Protein AF-W4P6Q1-F1 (afdb_monomer_lite)

Structure (mmCIF, N/CA/C/O backbone):
data_AF-W4P6Q1-F1
#
_entry.id   AF-W4P6Q1-F1
#
loop_
_atom_site.group_PDB
_atom_site.id
_atom_site.type_symbol
_atom_site.label_atom_id
_atom_site.label_alt_id
_atom_site.label_comp_id
_atom_site.label_asym_id
_atom_site.label_entity_id
_atom_site.label_seq_id
_atom_site.pdbx_PDB_ins_code
_atom_site.Cartn_x
_atom_site.Cartn_y
_atom_site.Cartn_z
_atom_site.occupancy
_atom_site.B_iso_or_equiv
_atom_site.auth_seq_id
_atom_site.auth_comp_id
_atom_site.auth_asym_id
_atom_site.auth_atom_id
_atom_site.pdbx_PDB_model_num
ATOM 1 N N . MET A 1 1 ? 26.078 4.225 -35.810 1.00 62.50 1 MET A N 1
ATOM 2 C CA . MET A 1 1 ? 25.186 5.345 -36.166 1.00 62.50 1 MET A CA 1
ATOM 3 C C . MET A 1 1 ? 25.881 6.693 -35.989 1.00 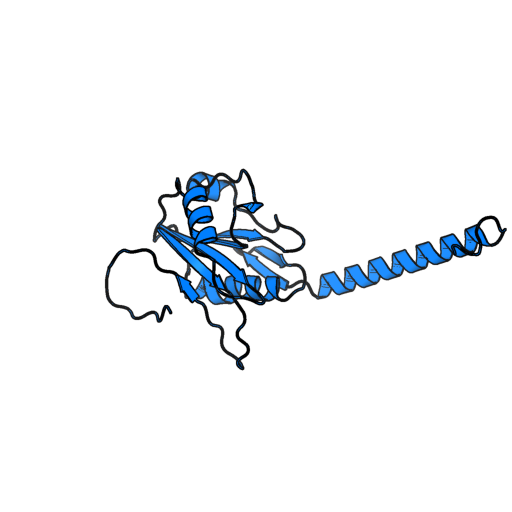62.50 1 MET A C 1
ATOM 5 O O . MET A 1 1 ? 26.167 7.308 -36.997 1.00 62.50 1 MET A O 1
ATOM 9 N N . ILE A 1 2 ? 26.254 7.121 -34.775 1.00 71.25 2 ILE A N 1
ATOM 10 C CA . ILE A 1 2 ? 26.843 8.463 -34.535 1.00 71.25 2 ILE A CA 1
ATOM 11 C C . ILE A 1 2 ? 28.090 8.748 -35.404 1.00 71.25 2 ILE A C 1
ATOM 13 O O . ILE A 1 2 ? 28.244 9.842 -35.928 1.00 71.25 2 ILE A O 1
ATOM 17 N N . LYS A 1 3 ? 28.931 7.736 -35.660 1.00 78.31 3 LYS A N 1
ATOM 18 C CA . LYS A 1 3 ? 30.126 7.850 -36.523 1.00 78.31 3 LYS A CA 1
ATOM 19 C C . LYS A 1 3 ? 29.845 8.045 -38.024 1.00 78.31 3 LYS A C 1
ATOM 21 O O . LYS A 1 3 ? 30.775 8.321 -38.766 1.00 78.31 3 LYS A O 1
ATOM 26 N N . SER A 1 4 ? 28.608 7.853 -38.485 1.00 74.88 4 SER A N 1
ATOM 27 C CA . SER A 1 4 ? 28.209 8.047 -39.889 1.00 74.88 4 SER A CA 1
ATOM 28 C C . SER A 1 4 ? 27.412 9.336 -40.092 1.00 74.88 4 SER A C 1
ATOM 30 O O . SER A 1 4 ? 26.687 9.452 -41.072 1.00 74.88 4 SER A O 1
ATOM 32 N N . TYR A 1 5 ? 27.472 10.271 -39.140 1.00 64.69 5 TYR A N 1
ATOM 33 C CA . TYR A 1 5 ? 26.787 11.556 -39.243 1.00 64.69 5 TYR A CA 1
ATOM 34 C C . TYR A 1 5 ? 27.304 12.348 -40.450 1.00 64.69 5 TYR A C 1
ATOM 36 O O . TYR A 1 5 ? 28.508 12.399 -40.691 1.00 64.69 5 TYR A O 1
ATOM 44 N N . ASN A 1 6 ? 26.383 12.942 -41.212 1.00 69.94 6 ASN A N 1
ATOM 45 C CA . ASN A 1 6 ? 26.655 13.703 -42.437 1.00 69.94 6 ASN A CA 1
ATOM 46 C C . ASN A 1 6 ? 27.258 12.903 -43.617 1.00 69.94 6 ASN A C 1
ATOM 48 O O . ASN A 1 6 ? 27.812 13.490 -44.543 1.00 69.94 6 ASN A O 1
ATOM 52 N N . THR A 1 7 ? 27.138 11.569 -43.618 1.00 84.88 7 THR A N 1
ATOM 53 C CA . THR A 1 7 ? 27.463 10.730 -44.786 1.00 84.88 7 THR A CA 1
ATOM 54 C C . THR A 1 7 ? 26.194 10.188 -45.447 1.00 84.88 7 THR A C 1
ATOM 56 O O . THR A 1 7 ? 25.138 10.107 -44.817 1.00 84.88 7 THR A O 1
ATOM 59 N N . GLY A 1 8 ? 26.287 9.754 -46.710 1.00 81.94 8 GLY A N 1
ATOM 60 C CA . GLY A 1 8 ? 25.160 9.130 -47.424 1.00 81.94 8 GLY A CA 1
ATOM 61 C C . GLY A 1 8 ? 24.612 7.865 -46.743 1.00 81.94 8 GLY A C 1
ATOM 62 O O . GLY A 1 8 ? 23.455 7.504 -46.937 1.00 81.94 8 GLY A O 1
ATOM 63 N N . GLU A 1 9 ? 25.408 7.227 -45.879 1.00 82.50 9 GLU A N 1
ATOM 64 C CA . GLU A 1 9 ? 25.013 6.045 -45.105 1.00 82.50 9 GLU A CA 1
ATOM 65 C C . GLU A 1 9 ? 24.250 6.373 -43.811 1.00 82.50 9 GLU A C 1
ATOM 67 O O . GLU A 1 9 ? 23.732 5.463 -43.154 1.00 82.50 9 GLU A O 1
ATOM 72 N N . TRP A 1 10 ? 24.184 7.652 -43.416 1.00 79.62 10 TRP A N 1
ATOM 73 C CA . TRP A 1 10 ? 23.534 8.097 -42.181 1.00 79.62 10 TRP A CA 1
ATOM 74 C C . TRP A 1 10 ? 22.091 7.609 -42.091 1.00 79.62 10 TRP A C 1
ATOM 76 O O . TRP A 1 10 ? 21.704 6.991 -41.099 1.00 79.62 10 TRP A O 1
ATOM 86 N N . LYS A 1 11 ? 21.309 7.850 -43.149 1.00 80.38 11 LYS A N 1
ATOM 87 C CA . LYS A 1 11 ? 19.870 7.569 -43.179 1.00 80.38 11 LYS A CA 1
ATOM 88 C C . LYS A 1 11 ? 19.589 6.079 -42.982 1.00 80.38 11 LYS A C 1
ATOM 90 O O . LYS A 1 11 ? 18.776 5.716 -42.137 1.00 80.38 11 LYS A O 1
ATOM 95 N N . THR A 1 12 ? 20.333 5.221 -43.677 1.00 84.94 12 THR A N 1
ATOM 96 C CA . THR A 1 12 ? 20.211 3.762 -43.564 1.00 84.94 12 THR A CA 1
ATOM 97 C C . THR A 1 12 ?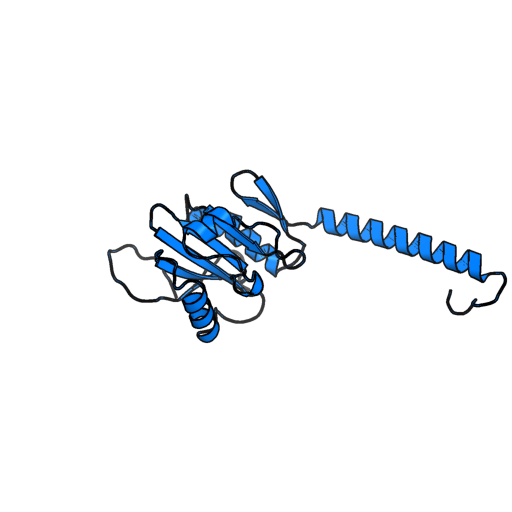 20.626 3.266 -42.177 1.00 84.94 12 THR A C 1
ATOM 99 O O . THR A 1 12 ? 19.903 2.490 -41.559 1.00 84.94 12 THR A O 1
ATOM 102 N N . LYS A 1 13 ? 21.750 3.751 -41.628 1.00 82.69 13 LYS A N 1
ATOM 103 C CA . LYS A 1 13 ? 22.226 3.351 -40.289 1.00 82.69 13 LYS A CA 1
ATOM 104 C C . LYS A 1 13 ? 21.324 3.855 -39.156 1.00 82.69 13 LYS A C 1
ATOM 106 O O . LYS A 1 13 ? 21.207 3.168 -38.143 1.00 82.69 13 LYS A O 1
ATOM 111 N N . ALA A 1 14 ? 20.699 5.021 -39.310 1.00 79.19 14 ALA A N 1
ATOM 112 C CA . ALA A 1 14 ? 19.717 5.550 -38.365 1.00 79.19 14 ALA A CA 1
ATOM 113 C C . ALA A 1 14 ? 18.414 4.739 -38.395 1.00 79.19 14 ALA A C 1
ATOM 115 O O . ALA A 1 14 ? 17.903 4.361 -37.344 1.00 79.19 14 ALA A O 1
ATOM 116 N N . GLN A 1 15 ? 17.922 4.394 -39.588 1.00 83.19 15 GLN A N 1
ATOM 117 C CA . GLN A 1 15 ? 16.704 3.601 -39.742 1.00 83.19 15 GLN A CA 1
ATOM 118 C C . GLN A 1 15 ? 16.878 2.167 -39.223 1.00 83.19 15 GLN A C 1
ATOM 120 O O . GLN A 1 15 ? 16.031 1.681 -38.477 1.00 83.19 15 GLN A O 1
ATOM 125 N N . SER A 1 16 ? 18.008 1.515 -39.516 1.00 83.69 16 SER A N 1
ATOM 126 C CA . SER A 1 16 ? 18.323 0.193 -38.957 1.00 83.69 16 SER A CA 1
ATOM 127 C C . SER A 1 16 ? 18.447 0.213 -37.433 1.00 83.69 16 SER A C 1
ATOM 129 O O . SER A 1 16 ? 18.016 -0.732 -36.779 1.00 83.69 16 SER A O 1
ATOM 131 N N . PHE A 1 17 ? 18.998 1.285 -36.855 1.00 82.19 17 PHE A N 1
ATOM 132 C CA . PHE A 1 17 ? 19.052 1.439 -35.402 1.00 82.19 17 PHE A CA 1
ATOM 133 C C . PHE A 1 17 ? 17.662 1.634 -34.795 1.00 82.19 17 PHE A C 1
ATOM 135 O O . PHE A 1 17 ? 17.342 0.938 -33.842 1.00 82.19 17 PHE A O 1
ATOM 142 N N . ASN A 1 18 ? 16.820 2.510 -35.355 1.00 79.75 18 ASN A N 1
ATOM 143 C CA . ASN A 1 18 ? 15.448 2.691 -34.866 1.00 79.75 18 ASN A CA 1
ATOM 144 C C . ASN A 1 18 ? 14.642 1.392 -34.932 1.00 79.75 18 ASN A C 1
ATOM 146 O O . ASN A 1 18 ? 13.942 1.067 -33.981 1.00 79.75 18 ASN A O 1
ATOM 150 N N . ASN A 1 19 ? 14.785 0.619 -36.009 1.00 81.81 19 ASN A N 1
ATOM 151 C CA . ASN A 1 19 ? 14.122 -0.678 -36.132 1.00 81.81 19 ASN A CA 1
ATOM 152 C C . ASN A 1 19 ? 14.642 -1.691 -35.098 1.00 81.81 19 ASN A C 1
ATOM 154 O O . ASN A 1 19 ? 13.859 -2.455 -34.540 1.00 81.81 19 ASN A O 1
ATOM 158 N N . ALA A 1 20 ? 15.952 -1.703 -34.830 1.00 77.00 20 ALA A N 1
ATOM 159 C CA . ALA A 1 20 ? 16.542 -2.569 -33.811 1.00 77.00 20 ALA A CA 1
ATOM 160 C C . ALA A 1 20 ? 16.106 -2.165 -32.394 1.00 77.00 20 ALA A C 1
ATOM 162 O O . ALA A 1 20 ? 15.737 -3.026 -31.605 1.00 77.00 20 ALA A O 1
ATOM 163 N N . VAL A 1 21 ? 16.096 -0.866 -32.086 1.00 76.25 21 VAL A N 1
ATOM 164 C CA . VAL A 1 21 ? 15.620 -0.336 -30.802 1.00 76.25 21 VAL A CA 1
ATOM 165 C C . VAL A 1 21 ? 14.131 -0.610 -30.614 1.00 76.25 21 VAL A C 1
ATOM 167 O O . VAL A 1 21 ? 13.755 -1.064 -29.543 1.00 76.25 21 VAL A O 1
ATOM 170 N N . GLY A 1 22 ? 13.302 -0.410 -31.643 1.00 76.00 22 GLY A N 1
ATOM 171 C CA . GLY A 1 22 ? 11.872 -0.727 -31.593 1.00 76.00 22 GLY A CA 1
ATOM 172 C C . GLY A 1 22 ? 11.617 -2.197 -31.261 1.00 76.00 22 GLY A C 1
ATOM 173 O O . GLY A 1 22 ? 10.907 -2.488 -30.308 1.00 76.00 22 GLY A O 1
ATOM 174 N N . ARG A 1 23 ? 12.293 -3.122 -31.957 1.00 76.88 23 ARG A N 1
ATOM 175 C CA . ARG A 1 23 ? 12.202 -4.562 -31.653 1.00 76.88 23 ARG A CA 1
ATOM 176 C C . ARG A 1 23 ? 12.665 -4.910 -30.242 1.00 76.88 23 ARG A C 1
ATOM 178 O O . ARG A 1 23 ? 12.033 -5.731 -29.593 1.00 76.88 23 ARG A O 1
ATOM 185 N N . LEU A 1 24 ? 13.756 -4.300 -29.772 1.00 74.38 24 LEU A N 1
ATOM 186 C CA . LEU A 1 24 ? 14.235 -4.516 -28.407 1.00 74.38 24 LEU A CA 1
ATOM 187 C C . LEU A 1 24 ? 13.201 -4.027 -27.391 1.00 74.38 24 LEU A C 1
ATOM 189 O O . LEU A 1 24 ? 12.904 -4.756 -26.456 1.00 74.38 24 LEU A O 1
ATOM 193 N N . ILE A 1 25 ? 12.625 -2.837 -27.583 1.00 72.31 25 ILE A N 1
ATOM 194 C CA . ILE A 1 25 ? 11.559 -2.311 -26.718 1.00 72.31 25 ILE A CA 1
ATOM 195 C C . ILE A 1 25 ? 10.366 -3.271 -26.699 1.00 72.31 25 ILE A C 1
ATOM 197 O O . ILE A 1 25 ? 9.939 -3.651 -25.616 1.00 72.31 25 ILE A O 1
ATOM 201 N N . GLU A 1 26 ? 9.892 -3.731 -27.860 1.00 74.31 26 GLU A N 1
ATOM 202 C CA . GLU A 1 26 ? 8.788 -4.699 -27.958 1.00 74.31 26 GLU A CA 1
ATOM 203 C C . GLU A 1 26 ? 9.101 -6.021 -27.234 1.00 74.31 26 GLU A C 1
ATOM 205 O O . GLU A 1 26 ? 8.258 -6.558 -26.514 1.00 74.31 26 GLU A O 1
ATOM 210 N N . GLU A 1 27 ? 10.318 -6.550 -27.386 1.00 72.06 27 GLU A N 1
ATOM 211 C CA . GLU A 1 27 ? 10.758 -7.777 -26.714 1.00 72.06 27 GLU A CA 1
ATOM 212 C C . GLU A 1 27 ? 10.869 -7.584 -25.193 1.00 72.06 27 GLU A C 1
ATOM 214 O O . GLU A 1 27 ? 10.398 -8.424 -24.423 1.00 72.06 27 GLU A O 1
ATOM 219 N N . TYR A 1 28 ? 11.415 -6.450 -24.745 1.00 66.88 28 TYR A N 1
ATOM 220 C CA . TYR A 1 28 ? 11.486 -6.083 -23.331 1.00 66.88 28 TYR A CA 1
ATOM 221 C C . TYR A 1 28 ? 10.098 -5.872 -22.717 1.00 66.88 28 TYR A C 1
ATOM 223 O O . TYR A 1 28 ? 9.852 -6.347 -21.609 1.00 66.88 28 TYR A O 1
ATOM 231 N N . GLU A 1 29 ? 9.180 -5.203 -23.416 1.00 69.69 29 GLU A N 1
ATOM 232 C CA . GLU A 1 29 ? 7.798 -5.010 -22.970 1.00 69.69 29 GLU A CA 1
ATOM 233 C C . GLU A 1 29 ? 7.063 -6.345 -22.865 1.00 69.69 29 GLU A C 1
ATOM 235 O O . GLU A 1 29 ? 6.430 -6.615 -21.844 1.00 69.69 29 GLU A O 1
ATOM 240 N N . LYS A 1 30 ? 7.215 -7.224 -23.861 1.00 66.19 30 LYS A N 1
ATOM 241 C CA . LYS A 1 30 ? 6.618 -8.563 -23.848 1.00 66.19 30 LYS A CA 1
ATOM 242 C C . LYS A 1 30 ? 7.144 -9.418 -22.693 1.00 66.19 30 LYS A C 1
ATOM 244 O O . LYS A 1 30 ? 6.346 -10.045 -21.997 1.00 66.19 30 LYS A O 1
ATOM 249 N N . ASN A 1 31 ? 8.456 -9.415 -22.455 1.00 68.56 31 ASN A N 1
ATOM 250 C CA . ASN A 1 31 ? 9.061 -10.126 -21.325 1.00 68.56 31 ASN A CA 1
ATOM 251 C C . ASN A 1 31 ? 8.564 -9.556 -19.987 1.00 68.56 31 ASN A C 1
ATOM 253 O O . ASN A 1 31 ? 8.136 -10.308 -19.114 1.00 68.56 31 ASN A O 1
ATOM 257 N N . ARG A 1 32 ? 8.500 -8.226 -19.859 1.00 65.25 32 ARG A N 1
ATOM 258 C CA . ARG A 1 32 ? 7.996 -7.549 -18.658 1.00 65.25 32 ARG A CA 1
ATOM 259 C C . ARG A 1 32 ? 6.516 -7.838 -18.392 1.00 65.25 32 ARG A C 1
ATOM 261 O O . ARG A 1 32 ? 6.138 -7.973 -17.233 1.00 65.25 32 ARG A O 1
ATOM 268 N N . MET A 1 33 ? 5.689 -7.950 -19.435 1.00 64.19 33 MET A N 1
ATOM 269 C CA . MET A 1 33 ? 4.278 -8.338 -19.312 1.00 64.19 33 MET A CA 1
ATOM 270 C C . MET A 1 33 ? 4.109 -9.778 -18.810 1.00 64.19 33 MET A C 1
ATOM 272 O O . MET A 1 33 ? 3.180 -10.044 -18.049 1.00 64.19 33 MET A O 1
ATOM 276 N N . MET A 1 34 ? 4.989 -10.698 -19.221 1.00 67.62 34 MET A N 1
ATOM 277 C CA . MET A 1 34 ? 4.954 -12.098 -18.773 1.00 67.62 34 MET A CA 1
ATOM 278 C C . MET A 1 34 ? 5.388 -12.268 -17.313 1.00 67.62 34 MET A C 1
ATOM 280 O O . MET A 1 34 ? 4.938 -13.197 -16.651 1.00 67.62 34 MET A O 1
ATOM 284 N N . GLU A 1 35 ? 6.238 -11.374 -16.811 1.00 79.81 35 GLU A N 1
ATOM 285 C CA . GLU A 1 35 ? 6.756 -11.405 -15.437 1.00 79.81 35 GLU A CA 1
ATOM 286 C C . GLU A 1 35 ? 5.893 -10.622 -14.434 1.00 79.81 35 GLU A C 1
ATOM 288 O O . GLU A 1 35 ? 6.238 -10.548 -13.252 1.00 79.81 35 GLU A O 1
ATOM 293 N N . MET A 1 36 ? 4.791 -10.003 -14.875 1.00 84.38 36 MET A N 1
ATOM 294 C CA . MET A 1 36 ? 3.922 -9.257 -13.966 1.00 84.38 36 MET A CA 1
ATOM 295 C C . MET A 1 36 ? 3.311 -10.169 -12.901 1.00 84.38 36 MET A C 1
ATOM 297 O O . MET A 1 36 ? 2.882 -11.289 -13.181 1.00 84.38 36 MET A O 1
ATOM 301 N N . ILE A 1 37 ? 3.225 -9.653 -11.679 1.00 85.75 37 ILE A N 1
ATOM 302 C CA . ILE A 1 37 ? 2.812 -10.425 -10.510 1.00 85.75 37 ILE A CA 1
ATOM 303 C C . ILE A 1 37 ? 1.312 -10.186 -10.278 1.00 85.75 37 ILE A C 1
ATOM 305 O O . ILE A 1 37 ? 0.924 -9.040 -10.027 1.00 85.75 37 ILE A O 1
ATOM 309 N N . PRO A 1 38 ? 0.452 -11.217 -10.374 1.00 90.12 38 PRO A N 1
ATOM 310 C CA . PRO A 1 38 ? -0.986 -11.048 -10.213 1.00 90.12 38 PRO A CA 1
ATOM 311 C C . PRO A 1 38 ? -1.376 -10.880 -8.738 1.00 90.12 38 PRO A C 1
ATOM 313 O O . PRO A 1 38 ? -0.841 -11.552 -7.851 1.00 90.12 38 PRO A O 1
ATOM 316 N N . VAL A 1 39 ? -2.354 -10.013 -8.487 1.00 91.44 39 VAL A N 1
ATOM 317 C CA . VAL A 1 39 ? -3.048 -9.867 -7.200 1.00 91.44 39 VAL A CA 1
ATOM 318 C C . VAL A 1 39 ? -4.544 -9.722 -7.445 1.00 91.44 39 VAL A C 1
ATOM 320 O O . VAL A 1 39 ? -4.951 -9.138 -8.446 1.00 91.44 39 VAL A O 1
ATOM 323 N N . THR A 1 40 ? -5.370 -10.229 -6.534 1.00 90.69 40 THR A N 1
ATOM 324 C CA . THR A 1 40 ? -6.831 -10.136 -6.657 1.00 90.69 40 THR A CA 1
ATOM 325 C C . THR A 1 40 ? -7.387 -9.260 -5.546 1.00 90.69 40 THR A C 1
ATOM 327 O O . THR A 1 40 ? -7.130 -9.501 -4.367 1.00 90.69 40 THR A O 1
ATOM 330 N N . ILE A 1 41 ? -8.150 -8.237 -5.924 1.00 91.75 41 ILE A N 1
ATOM 331 C CA . ILE A 1 41 ? -8.815 -7.310 -5.006 1.00 91.75 41 ILE A CA 1
ATOM 332 C C . ILE A 1 41 ? -10.288 -7.267 -5.397 1.00 91.75 41 ILE A C 1
ATOM 334 O O . ILE A 1 41 ? -10.597 -6.908 -6.528 1.00 91.75 41 ILE A O 1
ATOM 338 N N . GLU A 1 42 ? -11.178 -7.646 -4.475 1.00 88.75 42 GLU A N 1
ATOM 339 C CA . GLU A 1 42 ? -12.635 -7.693 -4.713 1.00 88.75 42 GLU A CA 1
ATOM 340 C C . GLU A 1 42 ? -12.995 -8.404 -6.038 1.00 88.75 42 GLU A C 1
ATOM 342 O O . GLU A 1 42 ? -13.717 -7.870 -6.872 1.00 88.75 42 GLU A O 1
ATOM 347 N N . ASP A 1 43 ? -12.436 -9.604 -6.244 1.00 88.00 43 ASP A N 1
ATOM 348 C CA . ASP A 1 43 ? -12.618 -10.447 -7.441 1.00 88.00 43 ASP A CA 1
ATOM 349 C C . ASP A 1 43 ? -12.095 -9.856 -8.768 1.00 88.00 43 ASP A C 1
ATOM 351 O O . ASP A 1 43 ? -12.263 -10.455 -9.832 1.00 88.00 43 ASP A O 1
ATOM 355 N N . VAL A 1 44 ? -11.391 -8.722 -8.722 1.00 91.94 44 VAL A N 1
ATOM 356 C CA . VAL A 1 44 ? -10.724 -8.109 -9.878 1.00 91.94 44 VAL A CA 1
ATOM 357 C C . VAL A 1 44 ? -9.224 -8.401 -9.835 1.00 91.94 44 VAL A C 1
ATOM 359 O O . VAL A 1 44 ? -8.560 -8.183 -8.820 1.00 91.94 44 VAL A O 1
ATOM 362 N N . GLU A 1 45 ? -8.674 -8.898 -10.946 1.00 92.00 45 GLU A N 1
ATOM 363 C CA . GLU A 1 45 ? -7.234 -9.135 -11.096 1.00 92.00 45 GLU A CA 1
ATOM 364 C C . GLU A 1 45 ? -6.495 -7.837 -11.456 1.00 92.00 45 GLU A C 1
ATOM 366 O O . GLU A 1 45 ? -6.804 -7.173 -12.448 1.00 92.00 45 GLU A O 1
ATOM 371 N N . PHE A 1 46 ? -5.465 -7.518 -10.676 1.00 92.06 46 PHE A N 1
ATOM 372 C CA . PHE A 1 46 ? -4.484 -6.475 -10.948 1.00 92.06 46 PHE A CA 1
ATOM 373 C C . PHE A 1 46 ? -3.106 -7.102 -11.143 1.00 92.06 46 PHE A C 1
ATOM 375 O O . PHE A 1 46 ? -2.828 -8.212 -10.687 1.00 92.06 46 PHE A O 1
ATOM 382 N N . LYS A 1 47 ? -2.218 -6.372 -11.819 1.00 91.25 47 LYS A N 1
ATOM 383 C CA . LYS A 1 47 ? -0.870 -6.839 -12.138 1.00 91.25 47 LYS A CA 1
ATOM 384 C C . LYS A 1 47 ? 0.164 -5.839 -11.647 1.00 91.25 47 LYS A C 1
ATOM 386 O O . LYS A 1 47 ? 0.238 -4.721 -12.154 1.00 91.25 47 LYS A O 1
ATOM 391 N N . LEU A 1 48 ? 0.965 -6.256 -10.675 1.00 90.94 48 LEU A N 1
ATOM 392 C CA . LEU A 1 48 ? 2.112 -5.501 -10.190 1.00 90.94 48 LEU A CA 1
ATOM 393 C C . LEU A 1 48 ? 3.292 -5.653 -11.153 1.00 90.94 48 LEU A C 1
ATOM 395 O O . LEU A 1 48 ? 3.466 -6.694 -11.795 1.00 90.94 48 LEU A O 1
ATOM 399 N N . SER A 1 49 ? 4.130 -4.620 -11.235 1.00 89.75 49 SER A N 1
ATOM 400 C CA . SER A 1 49 ? 5.375 -4.715 -11.993 1.00 89.75 49 SER A CA 1
ATOM 401 C C . SER A 1 49 ? 6.335 -5.735 -11.351 1.00 89.75 49 SER A C 1
ATOM 403 O O . SER A 1 49 ? 6.256 -5.977 -10.144 1.00 89.75 49 SER A O 1
ATOM 405 N N . PRO A 1 50 ? 7.236 -6.368 -12.119 1.00 84.38 50 PRO A N 1
ATOM 406 C CA . PRO A 1 50 ? 8.160 -7.351 -11.557 1.00 84.38 50 PRO A CA 1
ATOM 407 C C . PRO A 1 50 ? 9.089 -6.737 -10.499 1.00 84.38 50 PRO A C 1
ATOM 409 O O . PRO A 1 50 ? 9.584 -5.620 -10.671 1.00 84.38 50 PRO A O 1
ATOM 412 N N . GLY A 1 51 ? 9.378 -7.482 -9.427 1.00 84.75 51 GLY A N 1
ATOM 413 C CA . GLY A 1 51 ? 10.397 -7.115 -8.440 1.00 84.75 51 GLY A CA 1
ATOM 414 C C . GLY A 1 51 ? 10.088 -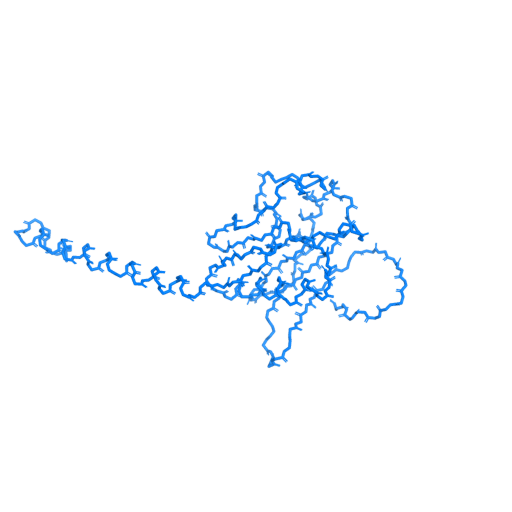7.573 -7.014 1.00 84.75 51 GLY A C 1
ATOM 415 O O . GLY A 1 51 ? 8.934 -7.656 -6.609 1.00 84.75 51 GLY A O 1
ATOM 416 N N . LYS A 1 52 ? 11.142 -7.787 -6.213 1.00 83.12 52 LYS A N 1
ATOM 417 C CA . LYS A 1 52 ? 11.053 -8.313 -4.832 1.00 83.12 52 LYS A CA 1
ATOM 418 C C . LYS A 1 52 ? 10.092 -7.550 -3.919 1.00 83.12 52 LYS A C 1
ATOM 420 O O . LYS A 1 52 ? 9.472 -8.147 -3.050 1.00 83.12 52 LYS A O 1
ATOM 425 N N . HIS A 1 53 ? 9.996 -6.234 -4.084 1.00 87.00 53 HIS A N 1
ATOM 426 C CA . HIS A 1 53 ? 9.066 -5.404 -3.318 1.00 87.00 53 HIS A CA 1
ATOM 427 C C . HIS A 1 53 ? 7.611 -5.795 -3.611 1.00 87.00 53 HIS A C 1
ATOM 429 O O . HIS A 1 53 ? 6.832 -6.092 -2.710 1.00 87.00 53 HIS A O 1
ATOM 435 N N . ASN A 1 54 ? 7.280 -5.902 -4.893 1.00 91.31 54 ASN A N 1
ATOM 436 C CA . ASN A 1 54 ? 5.945 -6.243 -5.357 1.00 91.31 54 ASN A CA 1
ATOM 437 C C . ASN A 1 54 ? 5.604 -7.727 -5.149 1.00 91.31 54 ASN A C 1
ATOM 439 O O . ASN A 1 54 ? 4.447 -8.060 -4.916 1.00 91.31 54 ASN A O 1
ATOM 443 N N . GLU A 1 55 ? 6.602 -8.617 -5.147 1.00 89.00 55 GLU A N 1
ATOM 444 C CA . GLU A 1 55 ? 6.428 -10.009 -4.707 1.00 89.00 55 GLU A CA 1
ATOM 445 C C . GLU A 1 55 ? 5.909 -10.062 -3.263 1.00 89.00 55 GLU A C 1
ATOM 447 O O . GLU A 1 55 ? 4.950 -10.775 -2.971 1.00 89.00 55 GLU A O 1
ATOM 452 N N . ILE A 1 56 ? 6.485 -9.259 -2.361 1.00 88.62 56 ILE A N 1
ATOM 453 C CA . ILE A 1 56 ? 6.029 -9.185 -0.967 1.00 88.62 56 ILE A CA 1
ATOM 454 C C . ILE A 1 56 ? 4.634 -8.562 -0.881 1.00 88.62 56 ILE A C 1
ATOM 456 O O . ILE A 1 56 ? 3.798 -9.077 -0.141 1.00 88.62 56 ILE A O 1
ATOM 460 N N . GLN A 1 57 ? 4.352 -7.493 -1.636 1.00 92.81 57 GLN A N 1
ATOM 461 C CA . GLN A 1 57 ? 3.007 -6.908 -1.684 1.00 92.81 57 GLN A CA 1
ATOM 462 C C . GLN A 1 57 ? 1.959 -7.945 -2.113 1.00 92.81 57 GLN A C 1
ATOM 464 O O . GLN A 1 57 ? 0.925 -8.082 -1.461 1.00 92.81 57 GLN A O 1
ATOM 469 N N . ALA A 1 58 ? 2.249 -8.741 -3.146 1.00 91.25 58 ALA A N 1
ATOM 470 C CA . ALA A 1 58 ? 1.367 -9.819 -3.577 1.00 91.25 58 ALA A CA 1
ATOM 471 C C . ALA A 1 58 ? 1.166 -10.877 -2.484 1.00 91.25 58 ALA A C 1
ATOM 473 O O . ALA A 1 58 ? 0.042 -11.319 -2.251 1.00 91.25 58 ALA A O 1
ATOM 474 N N . MET A 1 59 ? 2.221 -11.239 -1.747 1.00 89.38 59 MET A N 1
ATOM 475 C CA . MET A 1 59 ? 2.096 -12.119 -0.581 1.00 89.38 59 MET A CA 1
ATOM 476 C C . MET A 1 59 ? 1.247 -11.488 0.530 1.00 89.38 59 MET A C 1
ATOM 478 O O . MET A 1 59 ? 0.492 -12.197 1.189 1.00 89.38 59 MET A O 1
ATOM 482 N N . VAL A 1 60 ? 1.309 -10.173 0.754 1.00 91.50 60 VAL A N 1
ATOM 483 C CA . VAL A 1 60 ? 0.416 -9.512 1.719 1.00 91.50 60 VAL A CA 1
ATOM 484 C C . VAL A 1 60 ? -1.045 -9.701 1.296 1.00 91.50 60 VAL A C 1
ATOM 486 O O . VAL A 1 60 ? -1.863 -10.144 2.101 1.00 91.50 60 VAL A O 1
ATOM 489 N N . ILE A 1 61 ? -1.375 -9.438 0.032 1.00 93.12 61 ILE A N 1
ATOM 490 C CA . ILE A 1 61 ? -2.754 -9.571 -0.457 1.00 93.12 61 ILE A CA 1
ATOM 491 C C . ILE A 1 61 ? -3.226 -11.032 -0.439 1.00 93.12 61 ILE A C 1
ATOM 493 O O . ILE A 1 61 ? -4.318 -11.312 0.045 1.00 93.12 61 ILE A O 1
ATOM 497 N N . ASN A 1 62 ? -2.396 -11.970 -0.895 1.00 88.00 62 ASN A N 1
ATOM 498 C CA . ASN A 1 62 ? -2.806 -13.363 -1.098 1.00 88.00 62 ASN A CA 1
ATOM 499 C C . ASN A 1 62 ? -2.654 -14.241 0.160 1.00 88.00 62 ASN A C 1
ATOM 501 O O . ASN A 1 62 ? -3.359 -15.235 0.308 1.00 88.00 62 ASN A O 1
ATOM 505 N N . GLU A 1 63 ? -1.742 -13.904 1.079 1.00 85.19 63 GLU A N 1
ATOM 506 C CA . GLU A 1 63 ? -1.376 -14.766 2.216 1.00 85.19 63 GLU A CA 1
ATOM 507 C C . GLU A 1 63 ? -1.589 -14.116 3.588 1.00 85.19 63 GLU A C 1
ATOM 509 O O . GLU A 1 63 ? -1.884 -14.832 4.554 1.00 85.19 63 GLU A O 1
ATOM 514 N N . PHE A 1 64 ? -1.402 -12.796 3.716 1.00 88.50 64 PHE A N 1
ATOM 515 C CA . PHE A 1 64 ? -1.619 -12.078 4.979 1.00 88.50 64 PHE A CA 1
ATOM 516 C C . PHE A 1 64 ? -3.084 -11.704 5.156 1.00 88.50 64 PHE A C 1
ATOM 518 O O . PHE A 1 64 ? -3.696 -12.095 6.153 1.00 88.50 64 PHE A O 1
ATOM 525 N N . ALA A 1 65 ? -3.651 -10.966 4.198 1.00 91.19 65 ALA A N 1
ATOM 526 C CA . ALA A 1 65 ? -4.992 -10.410 4.317 1.00 91.19 65 ALA A CA 1
ATOM 527 C C . ALA A 1 65 ? -6.052 -11.496 4.584 1.00 91.19 65 ALA A C 1
ATOM 529 O O . ALA A 1 65 ? -6.798 -11.337 5.550 1.00 91.19 65 ALA A O 1
ATOM 530 N N . PRO A 1 66 ? -6.059 -12.661 3.900 1.00 89.38 66 PRO A N 1
ATOM 531 C CA . PRO A 1 66 ? -7.045 -13.707 4.171 1.00 89.38 66 PRO A CA 1
ATOM 532 C C . PRO A 1 66 ? -6.914 -14.340 5.562 1.00 89.38 66 PRO A C 1
ATOM 534 O O . PRO A 1 66 ? -7.879 -14.889 6.083 1.00 89.38 66 PRO A O 1
ATOM 537 N N . ARG A 1 67 ? -5.727 -14.283 6.184 1.00 88.56 67 ARG A N 1
ATOM 538 C CA . ARG A 1 67 ? -5.473 -14.888 7.502 1.00 88.56 67 ARG A CA 1
ATOM 539 C C . ARG A 1 67 ? -5.703 -13.921 8.658 1.00 88.56 67 ARG A C 1
ATOM 541 O O . ARG A 1 67 ? -6.229 -14.325 9.690 1.00 88.56 67 ARG A O 1
ATOM 548 N N . PHE A 1 68 ? -5.282 -12.669 8.505 1.00 86.94 68 PHE A N 1
ATOM 549 C CA . PHE A 1 68 ? -5.220 -11.695 9.602 1.00 86.94 68 PHE A CA 1
ATOM 550 C C . PHE A 1 68 ? -6.219 -10.545 9.454 1.00 86.94 68 PHE A C 1
ATOM 552 O O . PHE A 1 68 ? -6.589 -9.926 10.450 1.00 86.94 68 PHE A O 1
ATOM 559 N N . ALA A 1 69 ? -6.699 -10.302 8.237 1.00 90.31 69 ALA A N 1
ATOM 560 C CA . ALA A 1 69 ? -7.686 -9.284 7.906 1.00 90.31 69 ALA A CA 1
ATOM 561 C C . ALA A 1 69 ? -8.833 -9.905 7.080 1.00 90.31 69 ALA A C 1
ATOM 563 O O . ALA A 1 69 ? -9.308 -9.335 6.103 1.00 90.31 69 ALA A O 1
ATOM 564 N N . SER A 1 70 ? -9.267 -11.120 7.428 1.00 91.19 70 SER A N 1
ATOM 565 C CA . SER A 1 70 ? -10.343 -11.799 6.694 1.00 91.19 70 SER A CA 1
ATOM 566 C C . SER A 1 70 ? -11.623 -10.957 6.685 1.00 91.19 70 SER A C 1
ATOM 568 O O . SER A 1 70 ? -12.051 -10.484 7.737 1.00 91.19 70 SER A O 1
ATOM 570 N N . GLY A 1 71 ? -12.245 -10.809 5.512 1.00 91.06 71 GLY A N 1
ATOM 571 C CA . GLY A 1 71 ? -13.459 -10.003 5.321 1.00 91.06 71 GLY A CA 1
ATOM 572 C C . GLY A 1 71 ? -13.226 -8.488 5.275 1.00 91.06 71 GLY A C 1
ATOM 573 O O . GLY A 1 71 ? -14.185 -7.731 5.163 1.00 91.06 71 GLY A O 1
ATOM 574 N N . SER A 1 72 ? -11.972 -8.042 5.358 1.00 95.31 72 SER A N 1
ATOM 575 C CA . SER A 1 72 ? -11.602 -6.639 5.176 1.00 95.31 72 SER A CA 1
ATOM 576 C C . SER A 1 72 ? -11.498 -6.258 3.696 1.00 95.31 72 SER A C 1
ATOM 578 O O . SER A 1 72 ? -11.413 -7.115 2.813 1.00 95.31 72 SER A O 1
ATOM 580 N N . LYS A 1 73 ? -11.476 -4.952 3.428 1.00 96.50 73 LYS A N 1
ATOM 581 C CA . LYS A 1 73 ? -11.313 -4.382 2.091 1.00 96.50 73 LYS A CA 1
ATOM 582 C C . LYS A 1 73 ? -9.914 -3.817 1.917 1.00 96.50 73 LYS A C 1
ATOM 584 O O . LYS A 1 73 ? -9.468 -3.005 2.727 1.00 96.50 73 LYS A O 1
ATOM 589 N N . VAL A 1 74 ? -9.243 -4.181 0.828 1.00 96.81 74 VAL A N 1
ATOM 590 C CA . VAL A 1 74 ? -8.051 -3.450 0.381 1.00 96.81 74 VAL A CA 1
ATOM 591 C C . VAL A 1 74 ? -8.521 -2.084 -0.107 1.00 96.81 74 VAL A C 1
ATOM 593 O O . VAL A 1 74 ? -9.424 -1.993 -0.940 1.00 96.81 74 VAL A O 1
ATOM 596 N N . LEU A 1 75 ? -7.932 -1.020 0.431 1.00 95.81 75 LEU A N 1
ATOM 597 C CA . LEU A 1 75 ? -8.250 0.362 0.067 1.00 95.81 75 LEU A CA 1
ATOM 598 C C . LEU A 1 75 ? -7.185 0.986 -0.827 1.00 95.81 75 LEU A C 1
ATOM 600 O O . LEU A 1 75 ? -7.487 1.892 -1.598 1.00 95.81 75 LEU A O 1
ATOM 604 N N . TYR A 1 76 ? -5.944 0.522 -0.721 1.00 95.31 76 TYR A N 1
ATOM 605 C CA . TYR A 1 76 ? -4.831 1.040 -1.503 1.00 95.31 76 TYR A CA 1
ATOM 606 C C . TYR A 1 76 ? -3.739 -0.015 -1.653 1.00 95.31 76 TYR A C 1
ATOM 608 O O . TYR A 1 76 ? -3.440 -0.727 -0.692 1.00 95.31 76 TYR A O 1
ATOM 616 N N . ILE A 1 77 ? -3.141 -0.074 -2.841 1.00 93.50 77 ILE A N 1
ATOM 617 C CA . ILE A 1 77 ? -1.864 -0.738 -3.106 1.00 93.50 77 ILE A CA 1
ATOM 618 C C . ILE A 1 77 ? -1.087 0.090 -4.136 1.00 93.50 77 ILE A C 1
ATOM 620 O O . ILE A 1 77 ? -1.593 0.388 -5.221 1.00 93.50 77 ILE A O 1
ATOM 624 N N . GLY A 1 78 ? 0.138 0.480 -3.785 1.00 87.12 78 GLY A N 1
ATOM 625 C CA . GLY A 1 78 ? 1.023 1.231 -4.674 1.00 87.12 78 GLY A CA 1
ATOM 626 C C . GLY A 1 78 ? 2.003 0.316 -5.403 1.00 87.12 78 GLY A C 1
ATOM 627 O O . GLY A 1 78 ? 2.852 -0.295 -4.759 1.00 87.12 78 GLY A O 1
ATOM 628 N N . ASP A 1 79 ? 1.949 0.256 -6.736 1.00 83.00 79 ASP A N 1
ATOM 629 C CA . ASP A 1 79 ? 2.989 -0.416 -7.521 1.00 83.00 79 ASP A CA 1
ATOM 630 C C . ASP A 1 79 ? 4.242 0.467 -7.623 1.00 83.00 79 ASP A C 1
ATOM 632 O O . ASP A 1 79 ? 4.165 1.691 -7.763 1.00 83.00 79 ASP A O 1
ATOM 636 N N . THR A 1 80 ? 5.418 -0.165 -7.618 1.00 75.88 80 THR A N 1
ATOM 637 C CA . THR A 1 80 ? 6.706 0.538 -7.745 1.00 75.88 80 THR A CA 1
ATOM 638 C C . THR A 1 80 ? 6.800 1.340 -9.053 1.00 75.88 80 THR A C 1
ATOM 640 O O . THR A 1 80 ? 7.395 2.420 -9.068 1.00 75.88 80 THR A O 1
ATOM 643 N N . ALA A 1 81 ? 6.207 0.843 -10.148 1.00 75.44 81 ALA A N 1
ATOM 644 C CA . ALA A 1 81 ? 6.174 1.534 -11.437 1.00 75.44 81 ALA A CA 1
ATOM 645 C C . ALA A 1 81 ? 4.902 2.378 -11.643 1.00 75.44 81 ALA A C 1
ATOM 647 O O . ALA A 1 81 ? 4.955 3.377 -12.359 1.00 75.44 81 ALA A O 1
ATOM 648 N N . ASN A 1 82 ? 3.783 2.008 -11.013 1.00 77.69 82 ASN A N 1
ATOM 649 C CA . ASN A 1 82 ? 2.523 2.747 -11.041 1.00 77.69 82 ASN A CA 1
ATOM 650 C C . ASN A 1 82 ? 1.919 2.921 -9.633 1.00 77.69 82 ASN A C 1
ATOM 652 O O . ASN A 1 82 ? 1.160 2.087 -9.140 1.00 77.69 82 ASN A O 1
ATOM 656 N N . LYS A 1 83 ? 2.179 4.067 -9.004 1.00 73.44 83 LYS A N 1
ATOM 657 C CA . LYS A 1 83 ? 1.707 4.347 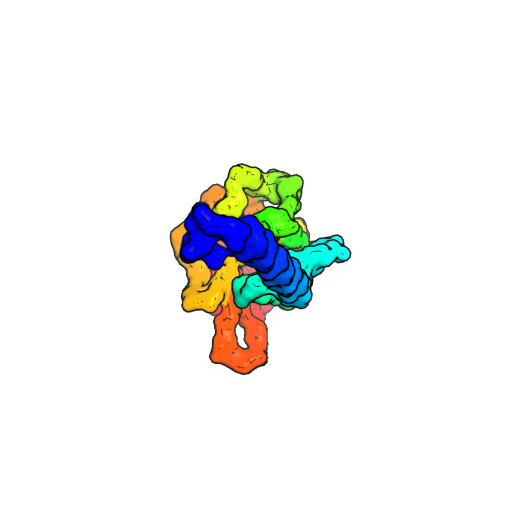-7.636 1.00 73.44 83 LYS A CA 1
ATOM 658 C C . LYS A 1 83 ? 0.179 4.366 -7.478 1.00 73.44 83 LYS A C 1
ATOM 660 O O . LYS A 1 83 ? -0.299 4.303 -6.354 1.00 73.44 83 LYS A O 1
ATOM 665 N N . ASP A 1 84 ? -0.570 4.399 -8.579 1.00 70.06 84 ASP A N 1
ATOM 666 C CA . ASP A 1 84 ? -2.033 4.408 -8.596 1.00 70.06 84 ASP A CA 1
ATOM 667 C C . ASP A 1 84 ? -2.637 3.066 -9.045 1.00 70.06 84 ASP A C 1
ATOM 669 O O . ASP A 1 84 ? -3.762 3.051 -9.544 1.00 70.06 84 ASP A O 1
ATOM 673 N N . LEU A 1 85 ? -1.917 1.940 -8.898 1.00 85.62 85 LEU A N 1
ATOM 674 C CA . LEU A 1 85 ? -2.398 0.624 -9.347 1.00 85.62 85 LEU A CA 1
ATOM 675 C C . LEU A 1 85 ? -3.831 0.338 -8.873 1.00 85.62 85 LEU A C 1
ATOM 677 O O . LEU A 1 85 ? -4.669 -0.069 -9.676 1.00 85.62 85 LEU A O 1
ATOM 681 N N . TYR A 1 86 ? -4.110 0.567 -7.588 1.00 92.56 86 TYR A N 1
ATOM 682 C CA . TYR A 1 86 ? -5.465 0.505 -7.056 1.00 92.56 86 TYR A CA 1
ATOM 683 C C . TYR A 1 86 ? -5.636 1.428 -5.844 1.00 92.56 86 TYR A C 1
ATOM 685 O O . TYR A 1 86 ? -4.820 1.438 -4.919 1.00 92.56 86 TYR A O 1
ATOM 693 N N . CYS A 1 87 ? -6.728 2.198 -5.837 1.00 92.94 87 CYS A N 1
ATOM 694 C CA . CYS A 1 87 ? -7.076 3.105 -4.747 1.00 92.94 87 CYS A CA 1
ATOM 695 C C . CYS A 1 87 ? -8.595 3.330 -4.665 1.00 92.94 87 CYS A C 1
ATOM 697 O O . CYS A 1 87 ? -9.185 3.966 -5.542 1.00 92.94 87 CYS A O 1
ATOM 699 N N . ASN A 1 88 ? -9.222 2.879 -3.578 1.00 94.19 88 ASN A N 1
ATOM 700 C CA . ASN A 1 88 ? -10.620 3.166 -3.266 1.00 94.19 88 ASN A CA 1
ATOM 701 C C . ASN A 1 88 ? -10.735 4.533 -2.567 1.00 94.19 88 ASN A C 1
ATOM 703 O O . ASN A 1 88 ? -10.829 4.638 -1.341 1.00 94.19 88 ASN A O 1
ATOM 707 N N . LYS A 1 89 ? -10.676 5.601 -3.370 1.00 92.88 89 LYS A N 1
ATOM 708 C CA . LYS A 1 89 ? -10.680 6.995 -2.892 1.00 92.88 89 LYS A CA 1
ATOM 709 C C . LYS A 1 89 ? -11.955 7.365 -2.135 1.00 92.88 89 LYS A C 1
ATOM 711 O O . LYS A 1 89 ? -11.894 8.185 -1.221 1.00 92.88 89 LYS A O 1
ATOM 716 N N . GLU A 1 90 ? -13.087 6.784 -2.520 1.00 93.62 90 GLU A N 1
ATOM 717 C CA . GLU A 1 90 ? -14.386 7.049 -1.899 1.00 93.62 90 GLU A CA 1
ATOM 718 C C . GLU A 1 90 ? -14.405 6.549 -0.456 1.00 93.62 90 GLU A C 1
ATOM 720 O O . GLU A 1 90 ? -14.620 7.345 0.459 1.00 93.62 90 GLU A O 1
ATOM 725 N N . LEU A 1 91 ? -14.063 5.275 -0.242 1.00 94.88 91 LEU A N 1
ATOM 726 C CA . LEU A 1 91 ? -14.051 4.682 1.093 1.00 94.88 91 LEU A CA 1
ATOM 727 C C . LEU A 1 91 ? -12.941 5.269 1.974 1.00 94.88 91 LEU A C 1
ATOM 729 O O . LEU A 1 91 ? -13.168 5.517 3.152 1.00 94.88 91 LEU A O 1
ATOM 733 N N . LEU A 1 92 ? -11.765 5.575 1.411 1.00 95.12 92 LEU A N 1
ATOM 734 C CA . LEU A 1 92 ? -10.704 6.283 2.143 1.00 95.12 92 LEU A CA 1
ATOM 735 C C . LEU A 1 92 ? -11.181 7.644 2.658 1.00 95.12 92 LEU A C 1
ATOM 737 O O . LEU A 1 92 ? -10.957 7.982 3.820 1.00 95.12 92 LEU A O 1
ATOM 741 N N . LYS A 1 93 ? -11.889 8.411 1.823 1.00 94.38 93 LYS A N 1
ATOM 742 C CA . LYS A 1 93 ? -12.474 9.691 2.231 1.00 94.38 93 LYS A CA 1
ATOM 743 C C . LYS A 1 93 ? -13.555 9.506 3.298 1.00 94.38 93 LYS A C 1
ATOM 745 O O . LYS A 1 93 ? -13.586 10.289 4.245 1.00 94.38 93 LYS A O 1
ATOM 750 N N . GLU A 1 94 ? -14.412 8.496 3.158 1.00 94.94 94 GLU A N 1
ATOM 751 C CA . GLU A 1 94 ? -15.476 8.176 4.120 1.00 94.94 94 GLU A CA 1
ATOM 752 C C . GLU A 1 94 ? -14.918 7.885 5.520 1.00 94.94 94 GLU A C 1
ATOM 754 O O . GLU A 1 94 ? -15.435 8.405 6.508 1.00 94.94 94 GLU A O 1
ATOM 759 N N . ILE A 1 95 ? -13.807 7.148 5.607 1.00 95.31 95 ILE A N 1
ATOM 760 C CA . ILE A 1 95 ? -13.149 6.837 6.885 1.00 95.31 95 ILE A CA 1
ATOM 761 C C . ILE A 1 95 ? -12.208 7.946 7.384 1.00 95.31 95 ILE A C 1
ATOM 763 O O . ILE A 1 95 ? -11.465 7.728 8.336 1.00 95.31 95 ILE A O 1
ATOM 767 N N . GLY A 1 96 ? -12.222 9.136 6.775 1.00 94.38 96 GLY A N 1
ATOM 768 C CA . GLY A 1 96 ? -11.449 10.291 7.243 1.00 94.38 96 GLY A CA 1
ATOM 769 C C . GLY A 1 96 ? -10.002 10.355 6.741 1.00 94.38 96 GLY A C 1
ATOM 770 O O . GLY A 1 96 ? -9.174 11.015 7.359 1.00 94.38 96 GLY A O 1
ATOM 771 N N . ILE A 1 97 ? -9.679 9.699 5.624 1.00 92.25 97 ILE A N 1
ATOM 772 C CA . ILE A 1 97 ? -8.349 9.722 4.989 1.00 92.25 97 ILE A CA 1
ATOM 773 C C . ILE A 1 97 ? -8.482 10.281 3.563 1.00 92.25 97 ILE A C 1
ATOM 775 O O . ILE A 1 97 ? -8.452 9.536 2.580 1.00 92.25 97 ILE A O 1
ATOM 779 N N . PRO A 1 98 ? -8.672 11.603 3.400 1.00 85.00 98 PRO A N 1
ATOM 780 C CA . PRO A 1 98 ? -8.753 12.198 2.076 1.00 85.00 98 PRO A CA 1
ATOM 781 C C . PRO A 1 98 ? -7.408 12.063 1.354 1.00 85.00 98 PRO A C 1
ATOM 783 O O . PRO A 1 98 ? -6.375 12.534 1.830 1.00 85.00 98 PRO A O 1
ATOM 786 N N . ILE A 1 99 ? -7.423 11.448 0.170 1.00 81.50 99 ILE A N 1
ATOM 787 C CA . ILE A 1 99 ? -6.225 11.295 -0.658 1.00 81.50 99 ILE A CA 1
ATOM 788 C C . ILE A 1 99 ? -5.900 12.632 -1.326 1.00 81.50 99 ILE A C 1
ATOM 790 O O . ILE A 1 99 ? -6.369 12.934 -2.422 1.00 81.50 99 ILE A O 1
ATOM 794 N N . THR A 1 100 ? -5.115 13.451 -0.633 1.00 74.81 100 THR A N 1
ATOM 795 C CA . THR A 1 100 ? -4.521 14.682 -1.173 1.00 74.81 100 THR A CA 1
ATOM 796 C C . THR A 1 100 ? -3.122 14.429 -1.732 1.00 74.81 100 THR A C 1
ATOM 798 O O . THR A 1 100 ? -2.727 15.060 -2.707 1.00 74.81 100 THR A O 1
ATOM 801 N N . GLU A 1 101 ? -2.395 13.469 -1.154 1.00 74.06 101 GLU A N 1
ATOM 802 C CA . GLU A 1 101 ? -1.032 13.099 -1.532 1.00 74.06 101 GLU A CA 1
ATOM 803 C C . GLU A 1 101 ? -0.819 11.584 -1.374 1.00 74.06 101 GLU A C 1
ATOM 805 O O . GLU A 1 101 ? -0.718 11.070 -0.259 1.00 74.06 101 GLU A O 1
ATOM 810 N N . HIS A 1 102 ? -0.689 10.862 -2.492 1.00 76.06 102 HIS A N 1
ATOM 811 C CA . HIS A 1 102 ? -0.417 9.416 -2.489 1.00 76.06 102 HIS A CA 1
ATOM 812 C C . HIS A 1 102 ? 0.920 9.053 -1.820 1.00 76.06 102 HIS A C 1
ATOM 814 O O . HIS A 1 102 ? 1.068 7.962 -1.281 1.00 76.06 102 HIS A O 1
ATOM 820 N N . SER A 1 103 ? 1.886 9.977 -1.796 1.00 76.50 103 SER A N 1
ATOM 821 C CA . SER A 1 103 ? 3.189 9.800 -1.141 1.00 76.50 103 SER A CA 1
ATOM 822 C C . SER A 1 103 ? 3.111 9.604 0.375 1.00 76.50 103 SER A C 1
ATOM 824 O O . SER A 1 103 ? 4.087 9.147 0.966 1.00 76.50 103 SER A O 1
ATOM 826 N N . LYS A 1 104 ? 1.993 9.970 1.017 1.00 85.50 104 LYS A N 1
ATOM 827 C CA . LYS A 1 104 ? 1.819 9.837 2.471 1.00 85.50 104 LYS A CA 1
ATOM 828 C C . LYS A 1 104 ? 1.269 8.475 2.888 1.00 85.50 104 LYS A C 1
ATOM 830 O O . LYS A 1 104 ? 1.490 8.083 4.032 1.00 85.50 104 LYS A O 1
ATOM 835 N N . LEU A 1 105 ? 0.622 7.749 1.975 1.00 89.56 105 LEU A N 1
ATOM 836 C CA . LEU A 1 105 ? 0.109 6.402 2.226 1.00 89.56 105 LEU A CA 1
ATOM 837 C C . LEU A 1 105 ? 1.259 5.411 2.459 1.00 89.56 105 LEU A C 1
ATOM 839 O O . LEU A 1 105 ? 2.354 5.618 1.929 1.00 89.56 105 LEU A O 1
ATOM 843 N N . PRO A 1 106 ? 1.032 4.348 3.246 1.00 91.62 106 PRO A N 1
ATOM 844 C CA . PRO A 1 106 ? 1.916 3.187 3.250 1.00 91.62 106 PRO A CA 1
ATOM 845 C C . PRO A 1 106 ? 1.730 2.381 1.955 1.00 91.62 106 PRO A C 1
ATOM 847 O O . PRO A 1 106 ? 0.804 2.652 1.190 1.00 91.62 106 PRO A O 1
ATOM 850 N N . ASP A 1 107 ? 2.561 1.367 1.718 1.00 92.00 107 ASP A N 1
ATOM 851 C CA . ASP A 1 107 ? 2.481 0.541 0.504 1.00 92.00 107 ASP A CA 1
ATOM 852 C C . ASP A 1 107 ? 1.112 -0.110 0.291 1.00 92.00 107 ASP A C 1
ATOM 854 O O . ASP A 1 107 ? 0.635 -0.185 -0.845 1.00 92.00 107 ASP A O 1
ATOM 858 N N . ILE A 1 108 ? 0.480 -0.579 1.374 1.00 94.56 108 ILE A N 1
ATOM 859 C CA . ILE A 1 108 ? -0.847 -1.200 1.346 1.00 94.56 108 ILE A CA 1
ATOM 860 C C . ILE A 1 108 ? -1.693 -0.681 2.516 1.00 94.56 108 ILE A C 1
ATOM 862 O O . ILE A 1 108 ? -1.237 -0.615 3.661 1.00 94.56 108 ILE A O 1
ATOM 866 N N . VAL A 1 109 ? -2.960 -0.366 2.232 1.00 96.06 109 VAL A N 1
ATOM 867 C CA . VAL A 1 109 ? -3.978 -0.034 3.242 1.00 96.06 109 VAL A CA 1
ATOM 868 C C . VAL A 1 109 ? -5.118 -1.036 3.162 1.00 96.06 109 VAL A C 1
ATOM 870 O O . VAL A 1 109 ? -5.681 -1.252 2.087 1.00 96.06 109 VAL A O 1
ATOM 873 N N . ILE A 1 110 ? -5.486 -1.620 4.302 1.00 97.25 110 ILE A N 1
ATOM 874 C CA . ILE A 1 110 ? -6.597 -2.571 4.413 1.00 97.25 110 ILE A CA 1
ATOM 875 C C . ILE A 1 110 ? -7.519 -2.135 5.554 1.00 97.25 110 ILE A C 1
ATOM 877 O O . ILE A 1 110 ? -7.046 -1.782 6.632 1.00 97.25 110 ILE A O 1
ATOM 881 N N . TYR A 1 111 ? -8.830 -2.167 5.332 1.00 97.75 111 TYR A N 1
ATOM 882 C CA . TYR A 1 111 ? -9.833 -1.722 6.295 1.00 97.75 111 TYR A CA 1
ATOM 883 C C . TYR A 1 111 ? -10.842 -2.823 6.616 1.00 97.75 111 TYR A C 1
ATOM 885 O O . TYR A 1 111 ? -11.543 -3.327 5.740 1.00 97.75 111 TYR A O 1
ATOM 893 N N . ASP A 1 112 ? -10.913 -3.194 7.891 1.00 96.12 112 ASP A N 1
ATOM 894 C CA . ASP A 1 112 ? -11.933 -4.081 8.444 1.00 96.12 112 ASP A CA 1
ATOM 895 C C . ASP A 1 112 ? -13.051 -3.217 9.037 1.00 96.12 112 ASP A C 1
ATOM 897 O O . ASP A 1 112 ? -12.903 -2.651 10.122 1.00 96.12 112 ASP A O 1
ATOM 901 N N . SER A 1 113 ? -14.170 -3.106 8.318 1.00 95.00 113 SER A N 1
ATOM 902 C CA . SER A 1 113 ? -15.321 -2.305 8.745 1.00 95.00 113 SER A CA 1
ATOM 903 C C . SER A 1 113 ? -16.092 -2.925 9.910 1.00 95.00 113 SER A C 1
ATOM 905 O O . SER A 1 113 ? -16.839 -2.224 10.581 1.00 95.00 113 SER A O 1
ATOM 907 N N . TYR A 1 114 ? -15.935 -4.229 10.157 1.00 93.88 114 TYR A N 1
ATOM 908 C CA . TYR A 1 114 ? -16.610 -4.911 11.259 1.00 93.88 114 TYR A CA 1
ATOM 909 C C . TYR A 1 114 ? -15.885 -4.677 12.589 1.00 93.88 114 TYR A C 1
ATOM 911 O O . TYR A 1 114 ? -16.525 -4.432 13.608 1.00 93.88 114 TYR A O 1
ATOM 919 N N . LYS A 1 115 ? -14.547 -4.738 12.583 1.00 92.50 115 LYS A N 1
ATOM 920 C CA . LYS A 1 115 ? -13.710 -4.455 13.766 1.00 92.50 115 LYS A CA 1
ATOM 921 C C . LYS A 1 115 ? -13.310 -2.987 13.900 1.00 92.50 115 LYS A C 1
ATOM 923 O O . LYS A 1 115 ? -12.676 -2.631 14.890 1.00 92.50 115 LYS A O 1
ATOM 928 N N . GLU A 1 116 ? -13.618 -2.175 12.892 1.00 94.50 116 GLU A N 1
ATOM 929 C CA . GLU A 1 116 ? -13.132 -0.804 12.740 1.00 94.50 116 GLU A CA 1
ATOM 930 C C . GLU A 1 116 ? -11.602 -0.727 12.864 1.00 94.50 116 GLU A C 1
ATOM 932 O O . GLU A 1 116 ? -11.060 0.088 13.610 1.00 94.50 116 GLU A O 1
ATOM 937 N N . TRP A 1 117 ? -10.888 -1.601 12.147 1.00 96.19 117 TRP A N 1
ATOM 938 C CA . TRP A 1 117 ? -9.421 -1.621 12.116 1.00 96.19 117 TRP A CA 1
ATOM 939 C C . TRP A 1 117 ? -8.880 -1.176 10.765 1.00 96.19 117 TRP A C 1
ATOM 941 O O . TRP A 1 117 ? -9.348 -1.614 9.715 1.00 96.19 117 TRP A O 1
ATOM 951 N N . LEU A 1 118 ? -7.843 -0.345 10.810 1.00 96.00 118 LEU A N 1
ATOM 952 C CA . LEU A 1 118 ? -7.094 0.116 9.653 1.00 96.00 118 LEU A CA 1
ATOM 953 C C . LEU A 1 118 ? -5.677 -0.453 9.711 1.00 96.00 118 LEU A C 1
ATOM 955 O O . LEU A 1 118 ? -4.850 -0.021 10.516 1.00 96.00 118 LEU A O 1
ATOM 959 N N . PHE A 1 119 ? -5.394 -1.418 8.846 1.00 95.56 119 PHE A N 1
ATOM 960 C CA . PHE A 1 119 ? -4.058 -1.963 8.670 1.00 95.56 119 PHE A CA 1
ATOM 961 C C . PHE A 1 119 ? -3.261 -1.055 7.733 1.00 95.56 119 PHE A C 1
ATOM 963 O O . PHE A 1 119 ? -3.647 -0.831 6.584 1.00 95.56 119 PHE A O 1
ATOM 970 N N . LEU A 1 120 ? -2.139 -0.554 8.240 1.00 94.06 120 LEU A N 1
ATOM 971 C CA . LEU A 1 120 ? -1.179 0.290 7.540 1.00 94.06 120 LEU A CA 1
ATOM 972 C C . LEU A 1 120 ? 0.098 -0.532 7.352 1.00 94.06 120 LEU A C 1
ATOM 974 O O . LEU A 1 120 ? 0.823 -0.785 8.319 1.00 94.06 120 LEU A O 1
ATOM 978 N N . ILE A 1 121 ? 0.325 -1.013 6.130 1.00 92.69 121 ILE A N 1
ATOM 979 C CA . ILE A 1 121 ? 1.335 -2.033 5.838 1.00 92.69 121 ILE A CA 1
ATOM 980 C C . ILE A 1 121 ? 2.441 -1.434 4.970 1.00 92.69 121 ILE A C 1
ATOM 982 O O . ILE A 1 121 ? 2.184 -0.991 3.854 1.00 92.69 121 ILE A O 1
ATOM 986 N N . GLU A 1 122 ? 3.670 -1.464 5.477 1.00 89.00 122 GLU A N 1
ATOM 987 C CA . GLU A 1 122 ? 4.886 -1.044 4.768 1.00 89.00 122 GLU A CA 1
ATOM 988 C C . GLU A 1 122 ? 5.704 -2.279 4.375 1.00 89.00 122 GLU A C 1
ATOM 990 O O . GLU A 1 122 ? 5.904 -3.196 5.183 1.00 89.00 122 GLU A O 1
ATOM 995 N N . VAL A 1 123 ? 6.188 -2.307 3.139 1.00 87.56 123 VAL A N 1
ATOM 996 C CA . VAL A 1 123 ? 6.972 -3.395 2.568 1.00 87.56 123 VAL A CA 1
ATOM 997 C C . VAL A 1 123 ? 8.440 -2.988 2.508 1.00 87.56 123 VAL A C 1
ATOM 999 O O . VAL A 1 123 ? 8.822 -1.988 1.913 1.00 87.56 123 VAL A O 1
ATOM 1002 N N . VAL A 1 124 ? 9.314 -3.800 3.101 1.00 83.56 124 VAL A N 1
ATOM 1003 C CA . VAL A 1 124 ? 10.756 -3.523 3.127 1.00 83.56 124 VAL A CA 1
ATOM 1004 C C . VAL A 1 124 ? 11.551 -4.702 2.570 1.00 83.56 124 VAL A C 1
ATOM 1006 O O . VAL A 1 124 ? 11.377 -5.855 2.961 1.00 83.56 124 VAL A O 1
ATOM 1009 N N . THR A 1 125 ? 12.452 -4.423 1.621 1.00 71.38 125 THR A N 1
ATOM 1010 C CA . THR A 1 125 ? 13.244 -5.460 0.928 1.00 71.38 125 THR A CA 1
ATOM 1011 C C . THR A 1 125 ? 14.658 -5.648 1.477 1.00 71.38 125 THR A C 1
ATOM 1013 O O . THR A 1 125 ? 15.316 -6.622 1.108 1.00 71.38 125 THR A O 1
ATOM 1016 N N . SER A 1 126 ? 15.176 -4.728 2.300 1.00 61.12 126 SER A N 1
ATOM 1017 C CA . SER A 1 126 ? 16.574 -4.813 2.759 1.00 61.12 126 SER A CA 1
ATOM 1018 C C . SER A 1 126 ? 16.910 -4.254 4.146 1.00 61.12 126 SER A C 1
ATOM 1020 O O . SER A 1 126 ? 18.027 -4.502 4.583 1.00 61.12 126 SER A O 1
ATOM 1022 N N . HIS A 1 127 ? 16.011 -3.585 4.878 1.00 53.59 127 HIS A N 1
ATOM 1023 C CA . HIS A 1 127 ? 16.270 -3.093 6.246 1.00 53.59 127 HIS A CA 1
ATOM 1024 C C . HIS A 1 127 ? 14.980 -3.072 7.090 1.00 53.59 127 HIS A C 1
ATOM 1026 O O . HIS A 1 127 ? 13.912 -3.328 6.552 1.00 53.59 127 HIS A O 1
ATOM 1032 N N . GLY A 1 128 ? 15.126 -2.844 8.403 1.00 55.09 128 GLY A N 1
ATOM 1033 C CA . GLY A 1 128 ? 14.159 -3.121 9.480 1.00 55.09 128 GLY A CA 1
ATOM 1034 C C . GLY A 1 128 ? 12.793 -2.405 9.453 1.00 55.09 128 GLY A C 1
ATOM 1035 O O . GLY A 1 128 ? 12.454 -1.740 8.479 1.00 55.09 128 GLY A O 1
ATOM 1036 N N . PRO A 1 129 ? 11.991 -2.579 10.522 1.00 61.94 129 PRO A N 1
ATOM 1037 C CA . PRO A 1 129 ? 10.571 -2.226 10.555 1.00 61.94 129 PRO A CA 1
ATOM 1038 C C . PRO A 1 129 ? 10.303 -0.727 10.404 1.00 61.94 129 PRO A C 1
ATOM 1040 O O . PRO A 1 129 ? 11.224 0.089 10.483 1.00 61.94 129 PRO A O 1
ATOM 1043 N N . VAL A 1 130 ? 9.021 -0.371 10.228 1.00 66.19 130 VAL A N 1
ATOM 1044 C CA . VAL A 1 130 ? 8.559 1.027 10.165 1.00 66.19 130 VAL A CA 1
ATOM 1045 C C . VAL A 1 130 ? 9.221 1.850 11.269 1.00 66.19 130 VAL A C 1
ATOM 1047 O O . VAL A 1 130 ? 9.079 1.559 12.457 1.00 66.19 130 VAL A O 1
ATOM 1050 N N . SER A 1 131 ? 9.965 2.886 10.873 1.00 75.19 131 SER A N 1
ATOM 1051 C CA . SER A 1 131 ? 10.658 3.736 11.842 1.00 75.19 131 SER A CA 1
ATOM 1052 C C . SER A 1 131 ? 9.653 4.468 12.748 1.00 75.19 131 SER A C 1
ATOM 1054 O O . SER A 1 131 ? 8.569 4.826 12.279 1.00 75.19 131 SER A O 1
ATOM 1056 N N . PRO A 1 132 ? 10.004 4.796 14.008 1.00 79.56 132 PRO A N 1
ATOM 1057 C CA . PRO A 1 132 ? 9.134 5.594 14.878 1.00 79.56 132 PRO A CA 1
ATOM 1058 C C . PRO A 1 132 ? 8.687 6.914 14.237 1.00 79.56 132 PRO A C 1
ATOM 1060 O O . PRO A 1 132 ? 7.543 7.327 14.398 1.00 79.56 132 PRO A O 1
ATOM 1063 N N . LYS A 1 133 ? 9.567 7.546 13.448 1.00 84.31 133 LYS A N 1
ATOM 1064 C CA . LYS A 1 133 ? 9.239 8.750 12.678 1.00 84.31 133 LYS A CA 1
ATOM 1065 C C . LYS A 1 133 ? 8.107 8.489 11.681 1.00 84.31 133 LYS A C 1
ATOM 1067 O O . LYS A 1 133 ? 7.164 9.266 11.619 1.00 84.31 133 LYS A O 1
ATOM 1072 N N . ARG A 1 134 ? 8.181 7.381 10.941 1.00 85.38 134 ARG A N 1
ATOM 1073 C CA . ARG A 1 134 ? 7.165 7.009 9.953 1.00 85.38 134 ARG A CA 1
ATOM 1074 C C . ARG A 1 134 ? 5.823 6.671 10.608 1.00 85.38 134 ARG A C 1
ATOM 1076 O O . ARG A 1 134 ? 4.790 7.045 10.071 1.00 85.38 134 ARG A O 1
ATOM 1083 N N . VAL A 1 135 ? 5.825 6.046 11.788 1.00 85.56 135 VAL A N 1
ATOM 1084 C CA . VAL A 1 135 ? 4.589 5.843 12.567 1.00 85.56 135 VAL A CA 1
ATOM 1085 C C . VAL A 1 135 ? 3.945 7.185 12.922 1.00 85.56 135 VAL A C 1
ATOM 1087 O O . VAL A 1 135 ? 2.754 7.352 12.696 1.00 85.56 135 VAL A O 1
ATOM 1090 N N . ILE A 1 136 ? 4.721 8.165 13.400 1.00 87.56 136 ILE A N 1
ATOM 1091 C CA . ILE A 1 136 ? 4.207 9.512 13.719 1.00 87.56 136 ILE A CA 1
ATOM 1092 C C . ILE A 1 136 ? 3.620 10.198 12.476 1.00 87.56 136 ILE A C 1
ATOM 1094 O O . ILE A 1 136 ? 2.551 10.796 12.554 1.00 87.56 136 ILE A O 1
ATOM 1098 N N . GLU A 1 137 ? 4.295 10.096 11.328 1.00 89.75 137 GLU A N 1
ATOM 1099 C CA . GLU A 1 137 ? 3.796 10.639 10.056 1.00 89.75 137 GLU A CA 1
ATOM 1100 C C . GLU A 1 137 ? 2.460 9.998 9.647 1.00 89.75 137 GLU A C 1
ATOM 1102 O O . GLU A 1 137 ? 1.546 10.700 9.216 1.00 89.75 137 GLU A O 1
ATOM 1107 N N . LEU A 1 138 ? 2.324 8.678 9.813 1.00 89.62 138 LEU A N 1
ATOM 1108 C CA . LEU A 1 138 ? 1.085 7.956 9.527 1.00 89.62 138 LEU A CA 1
ATOM 1109 C C . LEU A 1 138 ? -0.031 8.295 10.525 1.00 89.62 138 LEU A C 1
ATOM 1111 O O . LEU A 1 138 ? -1.185 8.409 10.119 1.00 89.62 138 LEU A O 1
ATOM 1115 N N . GLU A 1 139 ? 0.286 8.468 11.809 1.00 90.25 139 GLU A N 1
ATOM 1116 C CA . GLU A 1 139 ? -0.683 8.902 12.825 1.00 90.25 139 GLU A CA 1
ATOM 1117 C C . GLU A 1 139 ? -1.232 10.298 12.510 1.00 90.25 139 GLU A C 1
ATOM 1119 O O . GLU A 1 139 ? -2.445 10.487 12.527 1.00 90.25 139 GLU A O 1
ATOM 1124 N N . ASP A 1 140 ? -0.381 11.266 12.146 1.00 90.62 140 ASP A N 1
ATOM 1125 C CA . ASP A 1 140 ? -0.858 12.601 11.749 1.00 90.62 140 ASP A CA 1
ATOM 1126 C C . ASP A 1 140 ? -1.669 12.553 10.446 1.00 90.62 140 ASP A C 1
ATOM 1128 O O . ASP A 1 140 ? -2.720 13.187 10.346 1.00 90.62 140 ASP A O 1
ATOM 1132 N N . PHE A 1 141 ? -1.234 11.752 9.467 1.00 90.12 141 PHE A N 1
ATOM 1133 C CA . PHE A 1 141 ? -1.959 11.578 8.208 1.00 90.12 141 PHE A CA 1
ATOM 1134 C C . PHE A 1 141 ? -3.338 10.923 8.399 1.00 90.12 141 PHE A C 1
ATOM 1136 O O . PHE A 1 141 ? -4.279 11.246 7.679 1.00 90.12 141 PHE A O 1
ATOM 1143 N N . THR A 1 142 ? -3.474 10.031 9.384 1.00 91.38 142 THR A N 1
ATOM 1144 C CA . THR A 1 142 ? -4.707 9.273 9.665 1.00 91.38 142 THR A CA 1
ATOM 1145 C C . THR A 1 142 ? -5.426 9.733 10.938 1.00 91.38 142 THR A C 1
ATOM 1147 O O . THR A 1 142 ? -6.253 9.005 11.494 1.00 91.38 142 THR A O 1
ATOM 1150 N N . LYS A 1 143 ? -5.149 10.949 11.422 1.00 92.19 143 LYS A N 1
ATOM 1151 C CA . LYS A 1 143 ? -5.693 11.453 12.696 1.00 92.19 143 LYS A CA 1
ATOM 1152 C C . LYS A 1 143 ? -7.215 11.582 12.721 1.00 92.19 143 LYS A C 1
ATOM 1154 O O . LYS A 1 143 ? -7.823 11.332 13.755 1.00 92.19 143 LYS A O 1
ATOM 1159 N N . GLU A 1 144 ? -7.822 11.904 11.580 1.00 94.19 144 GLU A N 1
ATOM 1160 C CA . GLU A 1 144 ? -9.279 12.027 11.443 1.00 94.19 144 GLU A CA 1
ATOM 1161 C C . GLU A 1 144 ? -9.965 10.657 11.273 1.00 94.19 144 GLU A C 1
ATOM 1163 O O . GLU A 1 144 ? -11.185 10.543 11.406 1.00 94.19 144 GLU A O 1
ATOM 1168 N N . CYS A 1 145 ? -9.189 9.594 11.024 1.00 94.31 145 CYS A N 1
ATOM 1169 C CA . CYS A 1 145 ? -9.693 8.230 10.957 1.00 94.31 145 CYS A CA 1
ATOM 1170 C C . CYS A 1 145 ? -9.904 7.654 12.360 1.00 94.31 145 CYS A C 1
ATOM 1172 O O . CYS A 1 145 ? -8.966 7.505 13.152 1.00 94.31 145 CYS A O 1
ATOM 1174 N N . LYS A 1 146 ? -11.155 7.273 12.639 1.00 92.88 146 LYS A N 1
ATOM 1175 C CA . LYS A 1 146 ? -11.592 6.729 13.935 1.00 92.88 146 LYS A CA 1
ATOM 1176 C C . LYS A 1 146 ? -11.228 5.260 14.143 1.00 92.88 146 LYS A C 1
ATOM 1178 O O . LYS A 1 146 ? -11.212 4.806 15.283 1.00 92.88 146 LYS A O 1
ATOM 1183 N N . ALA A 1 147 ? -10.932 4.536 13.063 1.00 94.12 147 ALA A N 1
ATOM 1184 C CA . ALA A 1 147 ? -10.531 3.139 13.131 1.00 94.12 147 ALA A CA 1
ATOM 1185 C C . ALA A 1 147 ? -9.245 2.960 13.959 1.00 94.12 147 ALA A C 1
ATOM 1187 O O . ALA A 1 147 ? -8.335 3.796 13.920 1.00 94.12 147 ALA A O 1
ATOM 1188 N N . GLY A 1 148 ? -9.149 1.839 14.674 1.00 92.25 148 GLY A N 1
ATOM 1189 C CA . GLY A 1 148 ? -7.926 1.432 15.358 1.00 92.25 148 GLY A CA 1
ATOM 1190 C C . GLY A 1 148 ? -6.811 1.172 14.346 1.00 92.25 148 GLY A C 1
ATOM 1191 O O . GLY A 1 148 ? -6.985 0.370 13.429 1.00 92.25 148 GLY A O 1
ATOM 1192 N N . LYS A 1 149 ? -5.665 1.845 14.500 1.00 92.75 149 LYS A N 1
ATOM 1193 C CA . LYS A 1 149 ? -4.520 1.680 13.598 1.00 92.75 149 LYS A CA 1
ATOM 1194 C C . LYS A 1 149 ? -3.719 0.427 13.951 1.00 92.75 149 LYS A C 1
ATOM 1196 O O . LYS A 1 149 ? -3.329 0.230 15.103 1.00 92.75 149 LYS A O 1
ATO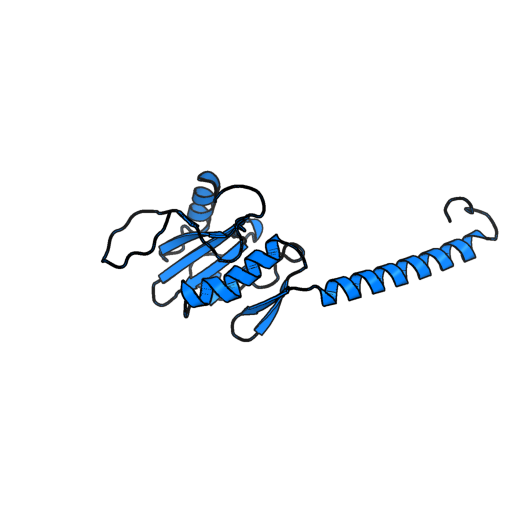M 1201 N N . VAL A 1 150 ? -3.435 -0.395 12.945 1.00 91.50 150 VAL A N 1
ATOM 1202 C CA . VAL A 1 150 ? -2.569 -1.575 13.041 1.00 91.50 150 VAL A CA 1
ATOM 1203 C C . VAL A 1 150 ? -1.393 -1.393 12.089 1.00 91.50 150 VAL A C 1
ATOM 1205 O O . VAL A 1 150 ? -1.553 -1.449 10.874 1.00 91.50 150 VAL A O 1
ATOM 1208 N N . TYR A 1 151 ? -0.198 -1.192 12.641 1.00 88.38 151 TYR A N 1
ATOM 1209 C CA . TYR A 1 151 ? 1.023 -0.997 11.860 1.00 88.38 151 TYR A CA 1
ATOM 1210 C C . TYR A 1 151 ? 1.710 -2.332 11.589 1.00 88.38 151 TYR A C 1
ATOM 1212 O O . TYR A 1 151 ? 2.071 -3.052 12.525 1.00 88.38 151 TYR A O 1
ATOM 1220 N N . VAL A 1 152 ? 1.920 -2.655 10.314 1.00 88.88 152 VAL A N 1
ATOM 1221 C CA . VAL A 1 152 ? 2.542 -3.912 9.884 1.00 88.88 152 VAL A CA 1
ATOM 1222 C C . VAL A 1 152 ? 3.764 -3.603 9.030 1.00 88.88 152 VAL A C 1
ATOM 1224 O O . VAL A 1 152 ? 3.702 -2.793 8.112 1.00 88.88 152 VAL A O 1
ATOM 1227 N N . THR A 1 153 ? 4.880 -4.271 9.314 1.00 87.19 153 THR A N 1
ATOM 1228 C CA . THR A 1 153 ? 6.012 -4.331 8.381 1.00 87.19 153 THR A CA 1
ATOM 1229 C C . THR A 1 153 ? 6.044 -5.709 7.729 1.00 87.19 153 THR A C 1
ATOM 1231 O O . THR A 1 153 ? 6.130 -6.727 8.423 1.00 87.19 153 THR A O 1
ATOM 1234 N N . ALA A 1 154 ? 6.006 -5.744 6.401 1.00 86.25 154 ALA A N 1
ATOM 1235 C CA . ALA A 1 154 ? 6.147 -6.949 5.598 1.00 86.25 154 ALA A CA 1
ATOM 1236 C C . ALA A 1 154 ? 7.542 -7.004 4.959 1.00 86.25 154 ALA A C 1
ATOM 1238 O O . ALA A 1 154 ? 7.995 -6.051 4.332 1.00 86.25 154 ALA A O 1
ATOM 1239 N N . PHE A 1 155 ? 8.241 -8.125 5.122 1.00 82.88 155 PHE A N 1
ATOM 1240 C CA . PHE A 1 155 ? 9.589 -8.310 4.587 1.00 82.88 155 PHE A CA 1
ATOM 1241 C C . PHE A 1 155 ? 9.914 -9.787 4.391 1.00 82.88 155 PHE A C 1
ATOM 1243 O O . PHE A 1 155 ? 9.312 -10.664 5.011 1.00 82.88 155 PHE A O 1
ATOM 1250 N N . LEU A 1 156 ? 10.902 -10.070 3.541 1.00 72.31 156 LEU A N 1
ATOM 1251 C CA . LEU A 1 156 ? 11.423 -11.424 3.361 1.00 72.31 156 LEU A CA 1
ATOM 1252 C C . LEU A 1 156 ? 12.498 -11.719 4.408 1.00 72.31 156 LEU A C 1
ATOM 1254 O O . LEU A 1 156 ? 13.455 -10.960 4.562 1.00 72.31 156 LEU A O 1
ATOM 1258 N N . ILE A 1 157 ? 12.403 -12.869 5.072 1.00 59.28 157 ILE A N 1
ATOM 1259 C CA . ILE A 1 157 ? 13.495 -13.411 5.887 1.00 59.28 157 ILE A CA 1
ATOM 1260 C C . ILE A 1 157 ? 14.230 -14.472 5.071 1.00 59.28 157 ILE A C 1
ATOM 1262 O O . ILE A 1 157 ? 13.610 -15.349 4.475 1.00 59.28 157 ILE A O 1
ATOM 1266 N N . ARG A 1 158 ? 15.570 -14.427 5.071 1.00 47.84 158 ARG A N 1
ATOM 1267 C CA . ARG A 1 158 ? 16.417 -15.492 4.507 1.00 47.84 158 ARG A CA 1
ATOM 1268 C C . ARG A 1 158 ? 16.443 -16.720 5.424 1.00 47.84 158 ARG A C 1
ATOM 1270 O O . ARG A 1 158 ? 17.474 -17.041 6.002 1.00 47.84 158 ARG A O 1
ATOM 1277 N N . LEU A 1 159 ? 15.322 -17.413 5.558 1.00 43.09 159 LEU A N 1
ATOM 1278 C CA . LEU A 1 159 ? 15.271 -18.777 6.076 1.00 43.09 159 LEU A CA 1
ATOM 1279 C C . LEU A 1 159 ? 14.285 -19.551 5.206 1.00 43.09 159 LEU A C 1
ATOM 1281 O O . LEU A 1 159 ? 13.194 -19.065 4.926 1.00 43.09 159 LEU A O 1
ATOM 1285 N N . ASN A 1 160 ? 14.709 -20.726 4.743 1.00 39.31 160 ASN A N 1
ATOM 1286 C CA . ASN A 1 160 ? 13.896 -21.672 3.985 1.00 39.31 160 ASN A CA 1
ATOM 1287 C C . ASN A 1 160 ? 12.438 -21.708 4.488 1.00 39.31 160 ASN A C 1
ATOM 1289 O O . ASN A 1 160 ? 12.193 -22.062 5.636 1.00 39.31 160 ASN A O 1
ATOM 1293 N N . LEU A 1 161 ? 11.505 -21.368 3.592 1.00 43.28 161 LEU A N 1
ATOM 1294 C CA . LEU A 1 161 ? 10.074 -21.697 3.622 1.00 43.28 161 LEU A CA 1
ATOM 1295 C C . LEU A 1 161 ? 9.338 -21.510 4.971 1.00 43.28 161 LEU A C 1
ATOM 1297 O O . LEU A 1 161 ? 9.053 -22.490 5.656 1.00 43.28 161 LEU A O 1
ATOM 1301 N N . ARG A 1 162 ? 8.920 -20.275 5.297 1.00 40.34 162 ARG A N 1
ATOM 1302 C CA . ARG A 1 162 ? 7.592 -19.957 5.890 1.00 40.34 162 ARG A CA 1
ATOM 1303 C C . ARG A 1 162 ? 7.434 -18.450 6.143 1.00 40.34 162 ARG A C 1
ATOM 1305 O O . ARG A 1 162 ? 8.240 -17.848 6.842 1.00 40.34 162 ARG A O 1
ATOM 1312 N N . ASN A 1 163 ? 6.372 -17.872 5.582 1.00 40.16 163 ASN A N 1
ATOM 1313 C CA . ASN A 1 163 ? 5.979 -16.457 5.666 1.00 40.16 163 ASN A CA 1
ATOM 1314 C C . ASN A 1 163 ? 5.915 -15.957 7.124 1.00 40.16 163 ASN A C 1
ATOM 1316 O O . ASN A 1 163 ? 5.339 -16.644 7.971 1.00 40.16 163 ASN A O 1
ATOM 1320 N N . MET A 1 164 ? 6.457 -14.768 7.421 1.00 52.81 164 MET A N 1
ATOM 1321 C CA . MET A 1 164 ? 6.427 -14.181 8.770 1.00 52.81 164 MET A CA 1
ATOM 1322 C C . MET A 1 164 ? 6.215 -12.658 8.722 1.00 52.81 164 MET A C 1
ATOM 1324 O O . MET A 1 164 ? 6.799 -11.977 7.886 1.00 52.81 164 MET A O 1
ATOM 1328 N N . TRP A 1 165 ? 5.379 -12.145 9.629 1.00 53.66 165 TRP A N 1
ATOM 1329 C CA . TRP A 1 165 ? 4.910 -10.753 9.712 1.00 53.66 165 TRP A CA 1
ATOM 1330 C C . TRP A 1 165 ? 5.331 -10.144 11.064 1.00 53.66 165 TRP A C 1
ATOM 1332 O O . TRP A 1 165 ? 5.342 -10.873 12.058 1.00 53.66 165 TRP A O 1
ATOM 1342 N N . GLN A 1 166 ? 5.658 -8.844 11.134 1.00 45.47 166 GLN A N 1
ATOM 1343 C CA . GLN A 1 166 ? 5.906 -8.127 12.404 1.00 45.47 166 GLN A CA 1
ATOM 1344 C C . GLN A 1 166 ? 4.937 -6.942 12.573 1.00 45.47 166 GLN A C 1
ATOM 1346 O O . GLN A 1 166 ? 4.683 -6.202 11.619 1.00 45.47 166 GLN A O 1
ATOM 1351 N N . THR A 1 167 ? 4.402 -6.759 13.787 1.00 44.38 167 THR A N 1
ATOM 1352 C CA . THR A 1 167 ? 3.419 -5.718 14.148 1.00 44.38 167 THR A CA 1
ATOM 1353 C C . THR A 1 167 ? 3.965 -4.887 15.308 1.00 44.38 167 THR A C 1
ATOM 1355 O O . THR A 1 167 ? 4.363 -5.450 16.320 1.00 44.38 167 THR A O 1
ATOM 1358 N N . LEU A 1 168 ? 3.950 -3.555 15.202 1.00 39.94 168 LEU A N 1
ATOM 1359 C CA . LEU A 1 168 ? 4.379 -2.661 16.288 1.00 39.94 168 LEU A CA 1
ATOM 1360 C C . LEU A 1 168 ? 3.152 -2.141 17.062 1.00 39.94 168 LEU A C 1
ATOM 1362 O O . LEU A 1 168 ? 2.215 -1.614 16.466 1.00 39.94 168 LEU A O 1
ATOM 1366 N N . HIS A 1 169 ? 3.131 -2.315 18.390 1.00 42.72 169 HIS A N 1
ATOM 1367 C CA . HIS A 1 169 ? 1.967 -2.015 19.239 1.00 42.72 169 HIS A CA 1
ATOM 1368 C C . HIS A 1 169 ? 1.863 -0.553 19.723 1.00 42.72 169 HIS A C 1
ATOM 1370 O O . HIS A 1 169 ? 2.805 -0.016 20.305 1.00 42.72 169 HIS A O 1
ATOM 1376 N N . GLY A 1 170 ? 0.641 -0.002 19.637 1.00 31.41 170 GLY A N 1
ATOM 1377 C CA . GLY A 1 170 ? 0.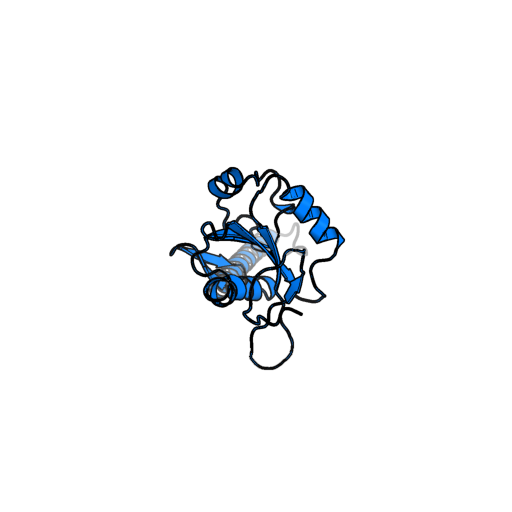077 1.062 20.486 1.00 31.41 170 GLY A CA 1
ATOM 1378 C C . GLY A 1 170 ? -1.023 0.495 21.411 1.00 31.41 170 GLY A C 1
ATOM 1379 O O . GLY A 1 170 ? -1.696 -0.473 21.068 1.00 31.41 170 GLY A O 1
ATOM 1380 N N . LYS A 1 171 ? -1.154 1.018 22.636 1.00 28.88 171 LYS A N 1
ATOM 1381 C CA . LYS A 1 171 ? -1.915 0.418 23.759 1.00 28.88 171 LYS A CA 1
ATOM 1382 C C . LYS A 1 171 ? -3.447 0.390 23.565 1.00 28.88 171 LYS A C 1
ATOM 1384 O O . LYS A 1 171 ? -4.043 1.454 23.485 1.00 28.88 171 LYS A O 1
ATOM 1389 N N . GLN A 1 172 ? -4.081 -0.778 23.752 1.00 26.45 172 GLN A N 1
ATOM 1390 C CA . GLN A 1 172 ? -5.196 -1.015 24.702 1.00 26.45 172 GLN A CA 1
ATOM 1391 C C . GLN A 1 172 ? -5.507 -2.524 24.834 1.00 26.45 172 GLN A C 1
ATOM 1393 O O . GLN A 1 172 ? -5.415 -3.282 23.876 1.00 26.45 172 GLN A O 1
ATOM 1398 N N . LYS A 1 173 ? -5.797 -2.971 26.065 1.00 30.11 173 LYS A N 1
ATOM 1399 C CA . LYS A 1 173 ? -6.068 -4.372 26.445 1.00 30.11 173 LYS A CA 1
ATOM 1400 C C . LYS A 1 173 ? -7.429 -4.837 25.918 1.00 30.11 173 LYS A C 1
ATOM 1402 O O . LYS A 1 173 ? -8.372 -4.093 26.115 1.00 30.11 173 LYS A O 1
ATOM 1407 N N . PHE A 1 174 ? -7.549 -6.092 25.469 1.00 28.44 174 PHE A N 1
ATOM 1408 C CA . PHE A 1 174 ? -8.566 -7.060 25.930 1.00 28.44 174 PHE A CA 1
ATOM 1409 C C . PHE A 1 174 ? -8.253 -8.487 25.424 1.00 28.44 174 PHE A C 1
ATOM 1411 O O . PHE A 1 174 ? -7.929 -8.684 24.262 1.00 28.44 174 PHE A O 1
ATOM 1418 N N . GLY A 1 175 ? -8.376 -9.468 26.330 1.00 25.38 175 GLY A N 1
ATOM 1419 C CA . GLY A 1 175 ? -8.900 -10.816 26.058 1.00 25.38 175 GLY A CA 1
ATOM 1420 C C . GLY A 1 175 ? -8.072 -11.818 25.242 1.00 25.38 175 GLY A C 1
ATOM 1421 O O . GLY A 1 175 ? -8.172 -11.877 24.028 1.00 25.38 175 GLY A O 1
ATOM 1422 N N . SER A 1 176 ? -7.353 -12.691 25.951 1.00 31.56 176 SER A N 1
ATOM 1423 C CA . SER A 1 176 ? -6.884 -14.041 25.587 1.00 31.56 176 SER A CA 1
ATOM 1424 C C . SER A 1 176 ? -7.178 -14.583 24.173 1.00 31.56 176 SER A C 1
ATOM 1426 O O . SER A 1 176 ? -8.160 -15.291 23.963 1.00 31.56 176 SER A O 1
ATOM 1428 N N . GLN A 1 177 ? -6.219 -14.405 23.261 1.00 24.78 177 GLN A N 1
ATOM 1429 C CA . GLN A 1 177 ? -5.788 -15.412 22.281 1.00 24.78 177 GLN A CA 1
ATOM 1430 C C . GLN A 1 177 ? -4.376 -15.038 21.803 1.00 24.78 177 GLN A C 1
ATOM 1432 O O . GLN A 1 177 ? -4.124 -13.924 21.357 1.00 24.78 177 GLN A O 1
ATOM 1437 N N . LYS A 1 178 ? -3.411 -15.941 22.014 1.00 26.39 178 LYS A N 1
ATOM 1438 C CA . LYS A 1 178 ? -1.981 -15.687 21.785 1.00 26.39 178 LYS A CA 1
ATOM 1439 C C . LYS A 1 178 ? -1.691 -15.569 20.285 1.00 26.39 178 LYS A C 1
ATOM 1441 O O . LYS A 1 178 ? -1.552 -16.583 19.610 1.00 26.39 178 LYS A O 1
ATOM 1446 N N . ILE A 1 179 ? -1.515 -14.345 19.799 1.00 32.69 179 ILE A N 1
ATOM 1447 C CA . ILE A 1 179 ? -0.815 -14.055 18.544 1.00 32.69 179 ILE A CA 1
ATOM 1448 C C . ILE A 1 179 ? 0.591 -13.607 18.942 1.00 32.69 179 ILE A C 1
ATOM 1450 O O . ILE A 1 179 ? 0.749 -12.670 19.724 1.00 32.69 179 ILE A O 1
ATOM 1454 N N . ARG A 1 180 ? 1.622 -14.324 18.478 1.00 26.94 180 ARG A N 1
ATOM 1455 C CA . ARG A 1 180 ? 3.020 -13.955 18.730 1.00 26.94 180 ARG A CA 1
ATOM 1456 C C . ARG A 1 180 ? 3.386 -12.800 17.805 1.00 26.94 180 ARG A C 1
ATOM 1458 O O . ARG A 1 180 ? 3.873 -13.006 16.700 1.00 26.94 180 ARG A O 1
ATOM 1465 N N . ILE A 1 181 ? 3.089 -11.613 18.302 1.00 37.91 181 ILE A N 1
ATOM 1466 C CA . ILE A 1 181 ? 3.554 -10.319 17.830 1.00 37.91 181 ILE A CA 1
ATOM 1467 C C . ILE A 1 181 ? 4.898 -10.099 18.534 1.00 37.91 181 ILE A C 1
ATOM 1469 O O . ILE A 1 181 ? 4.944 -10.142 19.766 1.00 37.91 181 ILE A O 1
ATOM 1473 N N . ILE A 1 182 ? 5.991 -10.016 17.773 1.00 35.50 182 ILE A N 1
ATOM 1474 C CA . ILE A 1 182 ? 7.305 -9.601 18.296 1.00 35.50 182 ILE A CA 1
ATOM 1475 C C . ILE A 1 182 ? 7.423 -8.095 18.150 1.00 35.50 182 ILE A C 1
ATOM 1477 O O . ILE A 1 182 ? 7.098 -7.623 17.038 1.00 35.50 182 ILE A O 1
#

Radius of gyration: 22.0 Å; chains: 1; bounding box: 47×36×74 Å

Organism: NCBI:txid1235809

Sequence (182 aa):
MIKSYNTGEWKTKAQSFNNAVGRLIEEYEKNRMMEMIPVTIEDVEFKLSPGKHNEIQAMVINEFAPRFASGSKVLYIGDTANKDLYCNKELLKEIGIPITEHSKLPDIVIYDSYKEWLFLIEVVTSHGPVSPKRVIELEDFTKECKAGKVYVTAFLIRLNLRNMWQTLHGKQKFGSQKIRII

InterPro domains:
  IPR009528 BsuBI/PstI restriction endonuclease domain [PF06616] (37-164)
  IPR041963 BsuBI/PstI restriction endonuclease, C-terminal domain superfamily [G3DSA:3.40.1350.80] (38-169)

Secondary structure (DSSP, 8-state):
-GGGTTSTTHHHHHHHHHHHHHHHHHHHHHHHHHTPEEEEETTEEEEEPSSHHHHHHHHIIIIIHHHHSTT-EEEEE--SS-TTSEE-HHHHHHTT---S-GGGS-SEEEEETTTTEEEEEEEESSS-S--HHHHHHHHHHTTT--SEEEEEEEE--SSSS---EEEE--------------

Foldseek 3Di:
DVVCPPHPCVVVVVVVVVVVVVVVVVVVVVVQVVQWDWAAFPNDIFTATDDPQVVQVRCCRPPVCCVPVNPKGWAAAQHPVRGVSDHNQVVCVVQPQHPPDSVLAARTWIADPVQLEIEREHEDEDDDFQDPVNVVSNCVNCVSGPGHYWYKYTYDDPDPDDGDIATDDDDDDDDDDDDPHD

pLDDT: mean 78.22, std 19.15, range [24.78, 97.75]